Protein AF-L1LC55-F1 (afdb_monomer)

Secondary structure (DSSP, 8-state):
--EEEE-PPTT--B-EEEETTEEEEEPPTT-EEEEEEEEEETTEEEEEEEEEE-TT--EEEEEEEEETTEEEEE-HHHHHHHHHHHHHHHHHTT-

Structure (mmCIF, N/CA/C/O backbone):
data_AF-L1LC55-F1
#
_entry.id   AF-L1LC55-F1
#
loop_
_atom_site.group_PDB
_atom_site.id
_atom_site.type_symbol
_atom_site.label_atom_id
_atom_site.label_alt_id
_atom_site.label_comp_id
_atom_site.label_asym_id
_atom_site.label_entity_id
_atom_site.label_seq_id
_atom_site.pdbx_PDB_ins_code
_atom_site.Cartn_x
_atom_site.Cartn_y
_atom_site.Cartn_z
_atom_site.occupancy
_atom_site.B_iso_or_equiv
_atom_site.auth_seq_id
_atom_site.auth_comp_id
_atom_site.auth_asym_id
_atom_site.auth_atom_id
_atom_site.pdbx_PDB_model_num
ATOM 1 N N . MET A 1 1 ? 0.619 3.094 18.476 1.00 76.69 1 MET A N 1
ATOM 2 C CA . MET A 1 1 ? 0.099 2.601 17.185 1.00 76.69 1 MET A CA 1
ATOM 3 C C . MET A 1 1 ? 0.984 1.456 16.732 1.00 76.69 1 MET A C 1
ATOM 5 O O . MET A 1 1 ? 2.174 1.705 16.570 1.00 76.69 1 MET A O 1
ATOM 9 N N . PRO A 1 2 ? 0.460 0.231 16.590 1.00 87.94 2 PRO A N 1
ATOM 10 C CA . PRO A 1 2 ? 1.226 -0.875 16.028 1.00 87.94 2 PRO A CA 1
ATOM 11 C C . PRO A 1 2 ? 1.553 -0.615 14.554 1.00 87.94 2 PRO A C 1
ATOM 13 O O . PRO A 1 2 ? 0.703 -0.140 13.795 1.00 87.94 2 PRO A O 1
ATOM 16 N N . ILE A 1 3 ? 2.789 -0.920 14.168 1.00 93.50 3 ILE A N 1
ATOM 17 C CA . ILE A 1 3 ? 3.278 -0.831 12.793 1.00 93.50 3 ILE A CA 1
ATOM 18 C C . ILE A 1 3 ? 3.986 -2.147 12.492 1.00 93.50 3 ILE A C 1
ATOM 20 O O . ILE A 1 3 ? 4.861 -2.555 13.255 1.00 93.50 3 ILE A O 1
ATOM 24 N N . ASN A 1 4 ? 3.638 -2.779 11.375 1.00 95.06 4 ASN A N 1
ATOM 25 C CA . ASN A 1 4 ? 4.399 -3.909 10.849 1.00 95.06 4 ASN A CA 1
ATOM 26 C C . ASN A 1 4 ? 5.282 -3.417 9.710 1.00 95.06 4 ASN A C 1
ATOM 28 O O . ASN A 1 4 ? 4.806 -2.705 8.825 1.00 95.06 4 ASN A O 1
ATOM 32 N N . ILE A 1 5 ? 6.556 -3.803 9.734 1.00 95.56 5 ILE A N 1
ATOM 33 C CA . ILE A 1 5 ? 7.528 -3.470 8.693 1.00 95.56 5 ILE A CA 1
ATOM 34 C C . ILE A 1 5 ? 7.914 -4.760 7.979 1.00 95.56 5 ILE A C 1
ATOM 36 O O . ILE A 1 5 ? 8.342 -5.731 8.600 1.00 95.56 5 ILE A O 1
ATOM 40 N N . TYR A 1 6 ? 7.778 -4.743 6.661 1.00 94.75 6 TYR A N 1
ATOM 41 C CA . TYR A 1 6 ? 8.095 -5.841 5.768 1.00 94.75 6 TYR A CA 1
ATOM 42 C C . TYR A 1 6 ? 9.285 -5.436 4.910 1.00 94.75 6 TYR A C 1
ATOM 44 O O . TYR A 1 6 ? 9.254 -4.411 4.229 1.00 94.75 6 TYR A O 1
ATOM 52 N N . VAL A 1 7 ? 10.335 -6.250 4.934 1.00 93.94 7 VAL A N 1
ATOM 53 C CA . VAL A 1 7 ? 11.533 -6.051 4.117 1.00 93.94 7 VAL A CA 1
ATOM 54 C C . VAL A 1 7 ? 11.773 -7.342 3.335 1.00 93.94 7 VAL A C 1
ATOM 56 O O . VAL A 1 7 ? 11.806 -8.415 3.950 1.00 93.94 7 VAL A O 1
ATOM 59 N N . PRO A 1 8 ? 11.902 -7.291 1.997 1.00 90.94 8 PRO A N 1
ATOM 60 C CA . PRO A 1 8 ? 12.271 -8.458 1.211 1.00 90.94 8 PRO A CA 1
ATOM 61 C C . PRO A 1 8 ? 13.596 -9.045 1.700 1.00 90.94 8 PRO A C 1
ATOM 63 O O . PRO A 1 8 ? 14.498 -8.327 2.13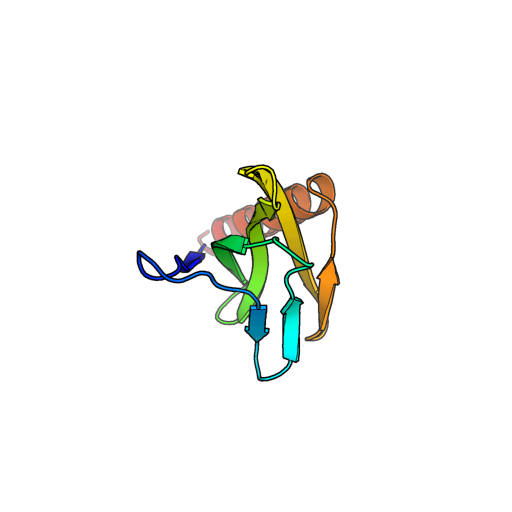1 1.00 90.94 8 PRO A O 1
ATOM 66 N N . LYS A 1 9 ? 13.726 -10.371 1.622 1.00 87.44 9 LYS A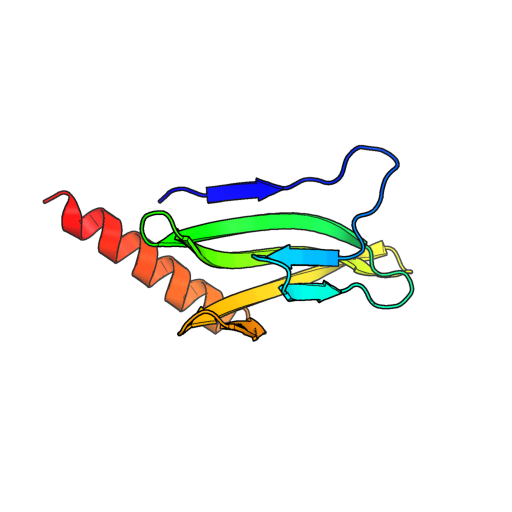 N 1
ATOM 67 C CA . LYS A 1 9 ? 15.001 -11.033 1.922 1.00 87.44 9 LYS A CA 1
ATOM 68 C C . LYS A 1 9 ? 16.084 -10.524 0.971 1.00 87.44 9 LYS A C 1
ATOM 70 O O . LYS A 1 9 ? 15.804 -10.283 -0.202 1.00 87.44 9 LYS A O 1
ATOM 75 N N . LEU A 1 10 ? 17.313 -10.431 1.476 1.00 77.25 10 LEU A N 1
ATOM 76 C CA . LEU A 1 10 ? 18.485 -10.084 0.675 1.00 77.25 10 LEU A CA 1
ATOM 77 C C . LEU A 1 10 ? 18.555 -10.978 -0.578 1.00 77.25 10 LEU A C 1
ATOM 79 O O . LEU A 1 10 ? 18.197 -12.155 -0.515 1.00 77.25 10 LEU A O 1
ATOM 83 N N . GLU A 1 11 ? 18.958 -10.397 -1.711 1.00 77.19 11 GLU A N 1
ATOM 84 C CA . GLU A 1 11 ? 19.022 -11.042 -3.040 1.00 77.19 11 GLU A CA 1
ATOM 85 C C . GLU A 1 11 ? 17.673 -11.443 -3.664 1.00 77.19 11 GLU A C 1
ATOM 87 O O . GLU A 1 11 ? 17.630 -11.952 -4.784 1.00 77.19 11 GLU A O 1
ATOM 92 N N . ARG A 1 12 ? 16.547 -11.173 -2.995 1.00 80.19 12 ARG A N 1
ATOM 93 C CA . ARG A 1 12 ? 15.206 -11.312 -3.573 1.00 80.19 12 ARG A CA 1
ATOM 94 C C . ARG A 1 12 ? 14.570 -9.945 -3.767 1.00 80.19 12 ARG A C 1
ATOM 96 O O . ARG A 1 12 ? 14.855 -8.995 -3.047 1.00 80.19 12 ARG A O 1
ATOM 103 N N . HIS A 1 13 ? 13.673 -9.860 -4.738 1.00 81.00 13 HIS A N 1
ATOM 104 C CA . HIS A 1 13 ? 12.833 -8.690 -4.951 1.00 81.00 13 HIS A CA 1
ATOM 105 C C . HIS A 1 13 ? 11.376 -9.081 -4.718 1.00 81.00 13 HIS A C 1
ATOM 107 O O . H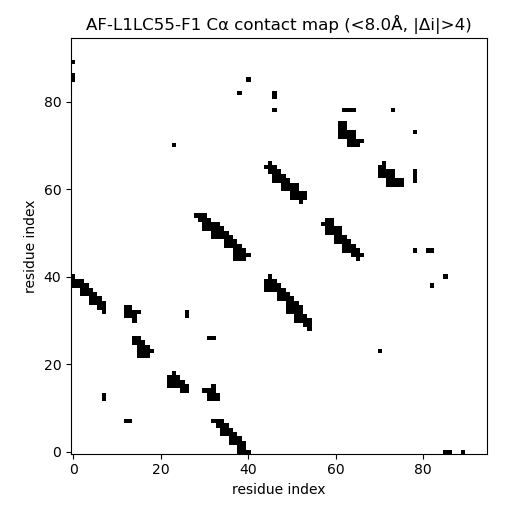IS A 1 13 ? 10.933 -10.141 -5.158 1.00 81.00 13 HIS A O 1
ATOM 113 N N . ALA A 1 14 ? 10.638 -8.235 -4.001 1.00 90.62 14 ALA A N 1
ATOM 114 C CA . ALA A 1 14 ? 9.193 -8.364 -3.909 1.00 90.62 14 ALA A CA 1
ATOM 115 C C . ALA A 1 14 ? 8.560 -7.592 -5.071 1.00 90.62 14 ALA A C 1
ATOM 117 O O . ALA A 1 14 ? 8.786 -6.389 -5.219 1.00 90.62 14 ALA A O 1
ATOM 118 N N . SER A 1 15 ? 7.789 -8.303 -5.892 1.00 92.88 15 SER A N 1
ATOM 119 C CA . SER A 1 15 ? 7.057 -7.761 -7.043 1.00 92.88 15 SER A CA 1
ATOM 120 C C . SER A 1 15 ? 5.557 -7.612 -6.786 1.00 92.88 15 SER A C 1
ATOM 122 O O . SER A 1 15 ? 4.830 -7.124 -7.640 1.00 92.88 15 SER A O 1
ATOM 124 N N . SER A 1 16 ? 5.065 -8.040 -5.624 1.00 94.50 16 SER A N 1
ATOM 125 C CA . SER A 1 16 ? 3.680 -7.814 -5.224 1.00 94.50 16 SER A CA 1
ATOM 126 C C . SER A 1 16 ? 3.537 -7.794 -3.710 1.00 94.50 16 SER A C 1
ATOM 128 O O . SER A 1 16 ? 4.344 -8.371 -2.975 1.00 94.50 16 SER A O 1
ATOM 130 N N . ILE A 1 17 ? 2.489 -7.117 -3.255 1.00 94.88 17 ILE A N 1
ATOM 131 C CA . ILE A 1 17 ? 2.007 -7.156 -1.880 1.00 94.88 17 ILE A CA 1
ATOM 132 C C . ILE A 1 17 ? 0.543 -7.563 -1.936 1.00 94.88 17 ILE A C 1
ATOM 134 O O . ILE A 1 17 ? -0.253 -6.956 -2.653 1.00 94.88 17 ILE A O 1
ATOM 138 N N . VAL A 1 18 ? 0.192 -8.597 -1.178 1.00 95.56 18 VAL A N 1
ATOM 139 C CA . VAL A 1 18 ? -1.138 -9.207 -1.181 1.00 95.56 18 VAL A CA 1
ATOM 140 C C . VAL A 1 18 ? -1.688 -9.188 0.237 1.00 95.56 18 VAL A C 1
ATOM 142 O O . VAL A 1 18 ? -0.985 -9.526 1.187 1.00 95.56 18 VAL A O 1
ATOM 145 N N . HIS A 1 19 ? -2.959 -8.821 0.374 1.00 95.00 19 HIS A N 1
ATOM 146 C CA . HIS A 1 19 ? -3.679 -8.844 1.638 1.00 95.00 19 HIS A CA 1
ATOM 147 C C . HIS A 1 19 ? -4.974 -9.643 1.471 1.00 95.00 19 HIS A C 1
ATOM 149 O O . HIS A 1 19 ? -5.797 -9.317 0.620 1.00 95.00 19 HIS A O 1
ATOM 155 N N . ASN A 1 20 ? -5.152 -10.706 2.263 1.00 92.38 20 ASN A N 1
ATOM 156 C CA . ASN A 1 20 ? -6.300 -11.625 2.177 1.00 92.38 20 ASN A CA 1
ATOM 157 C C . ASN A 1 20 ? -6.566 -12.157 0.754 1.00 92.38 20 ASN A C 1
ATOM 159 O O . ASN A 1 20 ? -7.707 -12.231 0.308 1.00 92.38 20 ASN A O 1
ATOM 163 N N . GLY A 1 21 ? -5.501 -12.494 0.022 1.00 92.56 21 GLY A N 1
ATOM 164 C CA . GLY A 1 21 ? -5.589 -12.991 -1.356 1.00 92.56 21 GLY A CA 1
ATOM 165 C C . GLY A 1 21 ? -5.855 -11.917 -2.419 1.00 92.56 21 GLY A C 1
ATOM 166 O O . GLY A 1 21 ? -5.849 -12.240 -3.602 1.00 92.56 21 GLY A O 1
ATOM 167 N N . VAL A 1 22 ? -6.038 -10.651 -2.030 1.00 91.06 22 VAL A N 1
ATOM 168 C CA . VAL A 1 22 ? -6.252 -9.532 -2.957 1.00 91.06 22 VAL A CA 1
ATOM 169 C C . VAL A 1 22 ? -4.952 -8.736 -3.124 1.00 91.06 22 VAL A C 1
ATOM 171 O O . VAL A 1 22 ? -4.372 -8.312 -2.116 1.00 91.06 22 VAL A O 1
ATOM 174 N N . PRO A 1 23 ? -4.468 -8.519 -4.362 1.00 94.06 23 PRO A N 1
ATOM 175 C CA . PRO A 1 23 ? -3.320 -7.656 -4.615 1.00 94.06 23 PRO A CA 1
ATOM 176 C C . PRO A 1 23 ? -3.588 -6.229 -4.133 1.00 94.06 23 PRO A C 1
ATOM 178 O O . PRO A 1 23 ? -4.598 -5.626 -4.488 1.00 94.06 23 PRO A O 1
ATOM 181 N N . VAL A 1 24 ? -2.674 -5.700 -3.325 1.00 96.12 24 VAL A N 1
ATOM 182 C CA . VAL A 1 24 ? -2.673 -4.295 -2.899 1.00 96.12 24 VAL A CA 1
ATOM 183 C C . VAL A 1 24 ? -1.782 -3.470 -3.814 1.00 96.12 24 VAL A C 1
ATOM 185 O O . VAL A 1 24 ? -2.152 -2.382 -4.230 1.00 96.12 24 VAL A O 1
ATOM 188 N N . TRP A 1 25 ? -0.620 -4.026 -4.152 1.00 96.75 25 TRP A N 1
ATOM 189 C CA . TRP A 1 25 ? 0.332 -3.444 -5.085 1.00 96.75 25 TRP A CA 1
ATOM 190 C C . TRP A 1 25 ? 0.962 -4.550 -5.924 1.00 96.75 25 TRP A C 1
ATOM 192 O O . TRP A 1 25 ? 1.249 -5.638 -5.414 1.00 96.75 25 TRP A O 1
ATOM 202 N N . THR A 1 26 ? 1.192 -4.250 -7.197 1.00 96.00 26 THR A N 1
ATOM 203 C CA . THR A 1 26 ? 1.940 -5.088 -8.135 1.00 96.00 26 THR A CA 1
ATOM 204 C C . THR A 1 26 ? 2.981 -4.204 -8.804 1.00 96.00 26 THR A C 1
ATOM 206 O O . THR A 1 26 ? 2.674 -3.072 -9.165 1.00 96.00 26 THR A O 1
ATOM 209 N N . ALA A 1 27 ? 4.205 -4.704 -8.916 1.00 94.25 27 ALA A N 1
ATOM 210 C CA . ALA A 1 27 ? 5.296 -4.013 -9.579 1.00 94.25 27 ALA A CA 1
ATOM 211 C C . ALA A 1 27 ? 5.039 -3.890 -11.080 1.00 94.25 27 ALA A C 1
ATOM 213 O O . ALA A 1 27 ? 4.677 -4.878 -11.724 1.00 94.25 27 ALA A O 1
ATOM 214 N N . ASP A 1 28 ? 5.332 -2.715 -11.628 1.00 93.00 28 ASP A N 1
ATOM 215 C CA . ASP A 1 28 ? 5.556 -2.564 -13.063 1.00 93.00 28 ASP A CA 1
ATOM 216 C C . ASP A 1 28 ? 6.910 -3.173 -13.480 1.00 93.00 28 ASP A C 1
ATOM 218 O O . ASP A 1 28 ? 7.725 -3.595 -12.650 1.00 93.00 28 ASP A O 1
ATOM 222 N N . GLU A 1 29 ? 7.173 -3.237 -14.788 1.00 90.81 29 GLU A N 1
ATOM 223 C CA . GLU A 1 29 ? 8.420 -3.797 -15.310 1.00 90.81 29 GLU A CA 1
ATOM 224 C C . GLU A 1 29 ? 9.648 -3.063 -14.747 1.00 90.81 29 GLU A C 1
ATOM 226 O O . GLU A 1 29 ? 9.816 -1.852 -14.883 1.00 90.81 29 GLU A O 1
ATOM 231 N N . GLY A 1 30 ? 10.522 -3.822 -14.081 1.00 88.62 30 GLY A N 1
ATOM 232 C CA . GLY A 1 30 ? 11.716 -3.285 -13.433 1.00 88.62 30 GLY A CA 1
ATOM 233 C C . GLY A 1 30 ? 11.463 -2.591 -12.092 1.00 88.62 30 GLY A C 1
ATOM 234 O O . GLY A 1 30 ? 12.439 -2.270 -11.411 1.00 88.62 30 GLY A O 1
ATOM 235 N N . GLU A 1 31 ? 10.207 -2.419 -11.663 1.00 93.38 31 GLU A N 1
ATOM 236 C CA . GLU A 1 31 ? 9.904 -1.963 -10.310 1.00 93.38 31 GLU A CA 1
ATOM 237 C C . GLU A 1 31 ? 10.146 -3.060 -9.271 1.00 93.38 31 GLU A C 1
ATOM 239 O O . GLU A 1 31 ? 9.922 -4.254 -9.487 1.00 93.38 31 GLU A O 1
ATOM 244 N N . ARG A 1 32 ? 10.635 -2.650 -8.100 1.00 91.75 32 ARG A N 1
ATOM 245 C CA . ARG A 1 32 ? 10.932 -3.554 -6.986 1.00 91.75 32 ARG A CA 1
ATOM 246 C C . ARG A 1 32 ? 10.602 -2.881 -5.669 1.00 91.75 32 ARG A C 1
ATOM 248 O O . ARG A 1 32 ? 11.067 -1.773 -5.404 1.00 91.75 32 ARG A O 1
ATOM 255 N N . CYS A 1 33 ? 9.856 -3.572 -4.814 1.00 94.38 33 CYS A N 1
ATOM 256 C CA . CYS A 1 33 ? 9.648 -3.130 -3.441 1.00 94.38 33 CYS A CA 1
ATOM 257 C C . CYS A 1 33 ? 10.954 -3.278 -2.642 1.00 94.38 33 CYS A C 1
ATOM 259 O O . CYS A 1 33 ? 11.614 -4.316 -2.705 1.00 94.38 33 CYS A O 1
ATOM 261 N N . ILE A 1 34 ? 11.325 -2.226 -1.909 1.00 93.62 34 ILE A N 1
ATOM 262 C CA . ILE A 1 34 ? 12.455 -2.191 -0.968 1.00 93.62 34 ILE A CA 1
ATOM 263 C C . ILE A 1 34 ? 11.957 -2.477 0.445 1.00 93.62 34 ILE A C 1
ATOM 265 O O . ILE A 1 34 ? 12.598 -3.192 1.211 1.00 93.62 34 ILE A O 1
ATOM 269 N N . SER A 1 35 ? 10.819 -1.893 0.801 1.00 95.00 35 SER A N 1
ATOM 270 C CA . SER A 1 35 ? 10.166 -2.098 2.082 1.00 95.00 35 SER A CA 1
ATOM 271 C C . SER A 1 35 ? 8.703 -1.690 1.997 1.00 95.00 35 SER A C 1
ATOM 273 O O . SER A 1 35 ? 8.310 -0.864 1.172 1.00 95.00 35 SER A O 1
ATOM 275 N N . ALA A 1 36 ? 7.897 -2.256 2.886 1.00 96.62 36 ALA A N 1
ATOM 276 C CA . ALA A 1 36 ? 6.534 -1.818 3.115 1.00 96.62 36 ALA A CA 1
ATOM 277 C C . ALA A 1 36 ? 6.273 -1.682 4.614 1.00 96.62 36 ALA A C 1
ATOM 279 O O . ALA A 1 36 ? 6.778 -2.466 5.414 1.00 96.62 36 ALA A O 1
ATOM 280 N N . ALA A 1 37 ? 5.472 -0.699 4.998 1.00 96.88 37 ALA A N 1
ATOM 281 C CA . ALA A 1 37 ? 5.014 -0.506 6.363 1.00 96.88 37 ALA A CA 1
ATOM 282 C C . ALA A 1 37 ? 3.487 -0.474 6.381 1.00 96.88 37 ALA A C 1
ATOM 284 O O . ALA A 1 37 ? 2.890 0.304 5.639 1.00 96.88 37 ALA A O 1
ATOM 285 N N . SER A 1 38 ? 2.858 -1.289 7.229 1.00 96.44 38 SER A N 1
ATOM 286 C CA . SER A 1 38 ? 1.412 -1.247 7.461 1.00 96.44 38 SER A CA 1
ATOM 287 C C . SER A 1 38 ? 1.100 -0.698 8.847 1.00 96.44 38 SER A C 1
ATOM 289 O O . SER A 1 38 ? 1.629 -1.192 9.846 1.00 96.44 38 SER A O 1
ATOM 291 N N . TYR A 1 39 ? 0.193 0.267 8.913 1.00 95.81 39 TYR A N 1
ATOM 292 C CA . TYR A 1 39 ? -0.262 0.906 10.140 1.00 95.81 39 TYR A CA 1
ATOM 293 C C . TYR A 1 39 ? -1.616 0.327 10.524 1.00 95.81 39 TYR A C 1
ATOM 295 O O . TYR A 1 39 ? -2.545 0.324 9.708 1.00 95.81 39 TYR A O 1
ATOM 303 N N . LEU A 1 40 ? -1.722 -0.177 11.754 1.00 93.75 40 LEU A N 1
ATOM 304 C CA . LEU A 1 40 ? -2.923 -0.870 12.207 1.00 93.75 40 LEU A CA 1
ATOM 305 C C . LEU A 1 40 ? -3.913 0.093 12.867 1.00 93.75 40 LEU A C 1
ATOM 307 O O . LEU A 1 40 ? -3.533 0.938 13.684 1.00 93.75 40 LEU A O 1
ATOM 311 N N . LYS A 1 41 ? -5.198 -0.081 12.553 1.00 92.25 41 LYS A N 1
ATOM 312 C CA . LYS A 1 41 ? -6.316 0.518 13.285 1.00 92.25 41 LYS A CA 1
ATOM 313 C C . 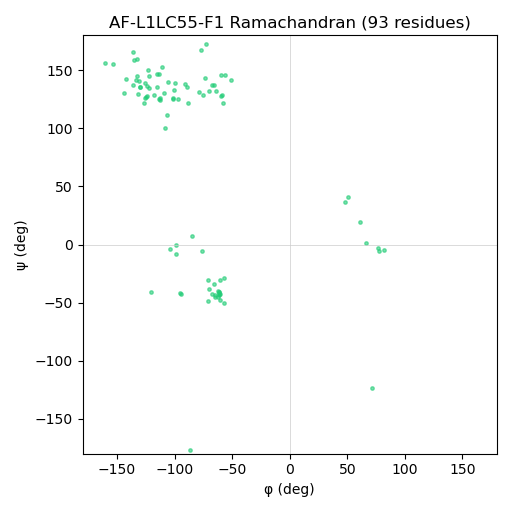LYS A 1 41 ? -7.015 -0.595 14.061 1.00 92.25 41 LYS A C 1
ATOM 315 O O . LYS A 1 41 ? -7.776 -1.370 13.492 1.00 92.25 41 LYS A O 1
ATOM 320 N N . GLY A 1 42 ? -6.722 -0.685 15.358 1.00 89.19 42 GLY A N 1
ATOM 321 C CA . GLY A 1 42 ? -7.004 -1.900 16.125 1.00 89.19 42 GLY A CA 1
ATOM 322 C C . GLY A 1 42 ? -6.034 -3.004 15.703 1.00 89.19 42 GLY A C 1
ATOM 323 O O . GLY A 1 42 ? -4.824 -2.788 15.736 1.00 89.19 42 GLY A O 1
ATOM 324 N N . GLU A 1 43 ? -6.565 -4.146 15.271 1.00 89.25 43 GLU A N 1
ATOM 325 C CA . GLU A 1 43 ? -5.780 -5.307 14.817 1.00 89.25 43 GLU A CA 1
ATOM 326 C C . GLU A 1 43 ? -5.662 -5.400 13.286 1.00 89.25 43 GLU A C 1
ATOM 328 O O . GLU A 1 43 ? -4.877 -6.185 12.761 1.00 89.25 43 GLU A O 1
ATOM 333 N N . GLU A 1 44 ? -6.400 -4.563 12.554 1.00 92.06 44 GLU A N 1
ATOM 334 C CA . GLU A 1 44 ? -6.485 -4.627 11.095 1.00 92.06 44 GLU A CA 1
ATOM 335 C C . GLU A 1 44 ? -5.580 -3.583 10.418 1.00 92.06 44 GLU A C 1
ATOM 337 O O . GLU A 1 44 ? -5.545 -2.419 10.844 1.00 92.06 44 GLU A O 1
ATOM 342 N N . PRO A 1 45 ? -4.885 -3.943 9.321 1.00 94.88 45 PRO A N 1
ATOM 343 C CA . PRO A 1 45 ? -4.171 -2.981 8.488 1.00 94.88 45 PRO A CA 1
ATOM 344 C C . PRO A 1 45 ? -5.114 -1.914 7.929 1.00 94.88 45 PRO A C 1
ATOM 346 O O . PRO A 1 45 ? -6.135 -2.245 7.322 1.00 94.88 45 PRO A O 1
ATOM 349 N N . TYR A 1 46 ? -4.751 -0.644 8.115 1.00 96.62 46 TYR A N 1
ATOM 350 C CA . TYR A 1 46 ? -5.548 0.515 7.705 1.00 96.62 46 TYR A CA 1
ATOM 351 C C . TYR A 1 46 ? -4.813 1.431 6.724 1.00 96.62 46 TYR A C 1
ATOM 353 O O . TYR A 1 46 ? -5.414 1.892 5.757 1.00 96.62 46 TYR A O 1
ATOM 361 N N . LEU A 1 47 ? -3.518 1.671 6.937 1.00 97.50 47 LEU A N 1
ATOM 362 C CA . LEU A 1 47 ? -2.672 2.396 5.986 1.00 97.50 47 LEU A CA 1
ATOM 363 C C . LEU A 1 47 ? -1.486 1.534 5.593 1.00 97.50 47 LEU A C 1
ATOM 365 O O . LEU A 1 47 ? -0.998 0.744 6.404 1.00 97.50 47 LEU A O 1
ATOM 369 N N . MET A 1 48 ? -0.996 1.723 4.376 1.00 97.75 48 MET A N 1
ATOM 370 C CA . MET A 1 48 ? 0.230 1.098 3.912 1.00 97.75 48 MET A CA 1
ATOM 371 C C . MET A 1 48 ? 1.089 2.098 3.150 1.00 97.75 48 MET A C 1
ATOM 373 O O . MET A 1 48 ? 0.594 2.866 2.332 1.00 97.75 48 MET A O 1
ATOM 377 N N . HIS A 1 49 ? 2.384 2.065 3.424 1.00 96.38 49 HIS A N 1
ATOM 378 C CA . HIS A 1 49 ? 3.411 2.802 2.706 1.00 96.38 49 HIS A CA 1
ATOM 379 C C . HIS A 1 49 ? 4.369 1.786 2.083 1.00 96.38 49 HIS A C 1
ATOM 381 O O . HIS A 1 49 ? 4.860 0.903 2.783 1.00 96.38 49 HIS A O 1
ATOM 387 N N . ILE A 1 50 ? 4.630 1.910 0.784 1.00 97.00 50 ILE A N 1
ATOM 388 C CA . ILE A 1 50 ? 5.606 1.108 0.045 1.00 97.00 50 ILE A CA 1
ATOM 389 C C . ILE A 1 50 ? 6.729 2.031 -0.410 1.00 97.00 50 ILE A C 1
ATOM 391 O O . ILE A 1 50 ? 6.472 3.014 -1.098 1.00 97.00 50 ILE A O 1
ATOM 395 N N . SER A 1 51 ? 7.970 1.694 -0.074 1.00 96.12 51 SER A N 1
ATOM 396 C CA . SER A 1 51 ? 9.158 2.277 -0.694 1.00 96.12 51 SER A CA 1
ATOM 397 C C . SER A 1 51 ? 9.636 1.337 -1.796 1.00 96.12 51 SER A C 1
ATOM 399 O O . SER A 1 51 ? 9.876 0.153 -1.542 1.00 96.12 51 SER A O 1
ATOM 401 N N . LYS A 1 52 ? 9.777 1.844 -3.021 1.00 95.19 52 LYS A N 1
ATOM 402 C CA . LYS A 1 52 ? 10.142 1.052 -4.202 1.00 95.19 52 LYS A CA 1
ATOM 403 C C . LYS A 1 52 ? 11.199 1.751 -5.052 1.00 95.19 52 LYS A C 1
ATOM 405 O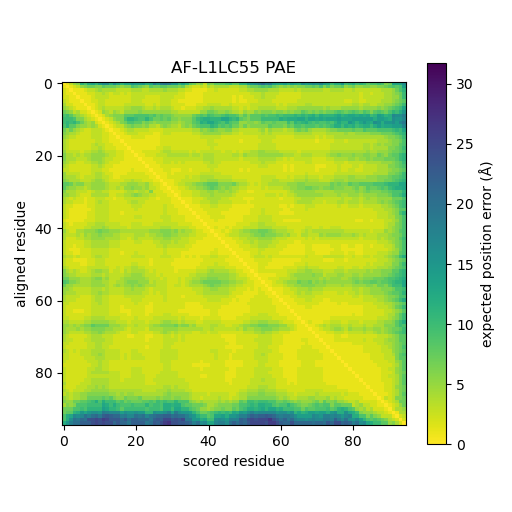 O . LYS A 1 52 ? 11.361 2.965 -4.968 1.00 95.19 52 LYS A O 1
ATOM 410 N N . ASN A 1 53 ? 11.899 0.969 -5.865 1.00 94.69 53 ASN A N 1
ATOM 411 C CA . ASN A 1 53 ? 12.783 1.461 -6.917 1.00 94.69 53 ASN A CA 1
ATOM 412 C C . ASN A 1 53 ? 12.227 1.093 -8.288 1.00 94.69 53 ASN A C 1
ATOM 414 O O . ASN A 1 53 ? 11.662 0.010 -8.425 1.00 94.69 53 ASN A O 1
ATOM 418 N N . ASN A 1 54 ? 12.448 1.944 -9.287 1.00 93.56 54 ASN A N 1
ATOM 419 C CA . ASN A 1 54 ? 12.239 1.599 -10.695 1.00 93.56 54 ASN A CA 1
ATOM 420 C C . ASN A 1 54 ? 13.489 0.936 -11.316 1.00 93.56 54 ASN A C 1
ATOM 422 O O . ASN A 1 54 ? 14.506 0.732 -10.644 1.00 93.56 54 ASN A O 1
ATOM 426 N N . ALA A 1 55 ? 13.430 0.642 -12.620 1.00 91.06 55 ALA A N 1
ATOM 427 C CA . ALA A 1 55 ? 14.539 0.063 -13.383 1.00 91.06 55 ALA A CA 1
ATOM 428 C C . ALA A 1 55 ? 15.833 0.907 -13.336 1.00 91.06 55 ALA A C 1
ATOM 430 O O . ALA A 1 55 ? 16.931 0.355 -13.396 1.00 91.06 55 ALA A O 1
ATOM 431 N N . SER A 1 56 ? 15.710 2.228 -13.172 1.00 93.50 56 SER A N 1
ATOM 432 C CA . SER A 1 56 ? 16.823 3.179 -13.042 1.00 93.50 56 SER A CA 1
ATOM 433 C C . SER A 1 56 ? 17.350 3.315 -11.604 1.00 93.50 56 SER A C 1
ATOM 435 O O . SER A 1 56 ? 18.200 4.161 -11.341 1.00 93.50 56 SER A O 1
ATOM 437 N N . ASN A 1 57 ? 16.876 2.485 -10.664 1.00 89.69 57 ASN A N 1
ATOM 438 C CA . ASN A 1 57 ? 17.143 2.575 -9.221 1.00 89.69 57 ASN A CA 1
ATOM 439 C C . ASN A 1 57 ? 16.669 3.880 -8.556 1.00 89.69 57 ASN A C 1
ATOM 441 O O . ASN A 1 57 ? 17.108 4.207 -7.449 1.00 89.69 57 ASN A O 1
ATOM 445 N N . GLU A 1 58 ? 15.756 4.613 -9.189 1.00 95.38 58 GLU A N 1
ATOM 446 C CA . GLU A 1 58 ? 15.161 5.802 -8.589 1.00 95.38 58 GLU A CA 1
ATOM 447 C C . GLU A 1 58 ? 14.139 5.387 -7.535 1.00 95.38 58 GLU A C 1
ATOM 449 O O . GLU A 1 58 ? 13.242 4.581 -7.797 1.00 95.38 58 GLU A O 1
ATOM 454 N N . LYS A 1 59 ? 14.287 5.954 -6.337 1.00 94.50 59 LYS A N 1
ATOM 455 C CA . LYS A 1 59 ? 13.411 5.692 -5.197 1.00 94.50 59 LYS A CA 1
ATOM 456 C C . LYS A 1 59 ? 12.116 6.475 -5.334 1.00 94.50 59 LYS A C 1
ATOM 458 O O . LYS A 1 59 ? 12.139 7.691 -5.506 1.00 94.50 59 LYS A O 1
ATOM 463 N N . SER A 1 60 ? 10.998 5.792 -5.148 1.00 95.81 60 SER A N 1
ATOM 464 C CA . SER A 1 60 ? 9.679 6.402 -5.014 1.00 95.81 60 SER A CA 1
ATOM 465 C C . SER A 1 60 ? 8.891 5.752 -3.880 1.00 95.81 60 SER A C 1
ATOM 467 O O . SER A 1 60 ? 9.266 4.7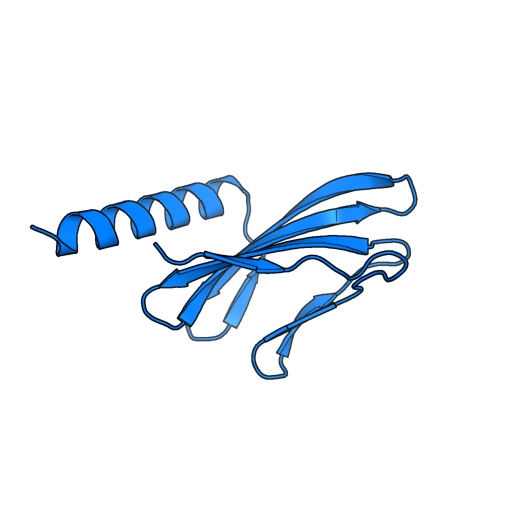04 -3.342 1.00 95.81 60 SER A O 1
ATOM 469 N N . MET A 1 61 ? 7.810 6.418 -3.484 1.00 96.19 61 MET A N 1
ATOM 470 C CA . MET A 1 61 ? 6.897 5.943 -2.454 1.00 96.19 61 MET A CA 1
ATOM 471 C C . MET A 1 61 ? 5.492 5.842 -3.021 1.00 96.19 61 MET A C 1
ATOM 473 O O . MET A 1 61 ? 5.087 6.673 -3.832 1.00 96.19 61 MET A O 1
ATOM 477 N N . GLN A 1 62 ? 4.754 4.842 -2.556 1.00 97.19 62 GLN A N 1
ATOM 478 C CA . GLN A 1 62 ? 3.345 4.675 -2.868 1.00 97.19 62 GLN A CA 1
ATOM 479 C C . GLN A 1 62 ? 2.554 4.435 -1.587 1.00 97.19 62 GLN A C 1
ATOM 481 O O . GLN A 1 62 ? 3.032 3.755 -0.671 1.00 97.19 62 GLN A O 1
ATOM 486 N N . PHE A 1 63 ? 1.363 5.019 -1.511 1.00 98.19 63 PHE A N 1
ATOM 487 C CA . PHE A 1 63 ? 0.566 5.060 -0.294 1.00 98.19 63 PHE A CA 1
ATOM 488 C C . PHE A 1 63 ? -0.818 4.498 -0.562 1.00 98.19 63 PHE A C 1
ATOM 490 O O . PHE A 1 63 ? -1.434 4.782 -1.582 1.00 98.19 63 PHE A O 1
ATOM 497 N N . TYR A 1 64 ? -1.312 3.710 0.383 1.00 98.25 64 TYR A N 1
ATOM 498 C CA . TYR A 1 64 ? -2.615 3.081 0.284 1.00 98.25 64 TYR A CA 1
ATOM 499 C C . TYR A 1 64 ? -3.388 3.259 1.582 1.00 98.25 64 TYR A C 1
ATOM 501 O O . TYR A 1 64 ? -2.827 3.133 2.675 1.00 98.25 64 TYR A O 1
ATOM 509 N N . ALA A 1 65 ? -4.691 3.482 1.459 1.00 98.00 65 ALA A N 1
ATOM 510 C CA . ALA A 1 65 ? -5.628 3.394 2.569 1.00 98.00 65 ALA A CA 1
ATOM 511 C C . ALA A 1 65 ? -6.617 2.257 2.347 1.00 98.00 65 ALA A C 1
ATOM 513 O O . ALA A 1 65 ? -6.997 1.959 1.213 1.00 98.00 65 ALA A O 1
ATOM 514 N N . ARG A 1 66 ? -7.029 1.624 3.446 1.00 96.81 66 ARG A N 1
ATOM 515 C CA . ARG A 1 66 ? -8.040 0.576 3.438 1.00 96.81 66 ARG A CA 1
ATOM 516 C C . ARG A 1 66 ? -9.348 1.089 4.017 1.00 96.81 66 ARG A C 1
ATOM 518 O O . ARG A 1 66 ? -9.464 1.267 5.228 1.00 96.81 66 ARG A O 1
ATOM 525 N N . ASP A 1 67 ? -10.350 1.221 3.159 1.00 93.56 67 ASP A N 1
ATOM 526 C CA . ASP A 1 67 ? -11.708 1.613 3.528 1.00 93.56 67 ASP A CA 1
ATOM 527 C C . ASP A 1 67 ? -12.694 0.528 3.090 1.00 93.56 67 ASP A C 1
ATOM 529 O O . ASP A 1 67 ? -12.600 -0.012 1.987 1.00 93.56 67 ASP A O 1
ATOM 533 N N . ALA A 1 68 ? -13.628 0.159 3.972 1.00 90.56 68 ALA A N 1
ATOM 534 C CA . ALA A 1 68 ? -14.619 -0.895 3.712 1.00 90.56 68 ALA A CA 1
ATOM 535 C C . ALA A 1 68 ? -14.004 -2.199 3.142 1.00 90.56 68 ALA A C 1
ATOM 537 O O . ALA A 1 68 ? -14.571 -2.855 2.269 1.00 90.56 68 ALA A O 1
ATOM 538 N N . GLY A 1 69 ? -12.807 -2.556 3.622 1.00 90.00 69 GLY A N 1
ATOM 539 C CA . GLY A 1 69 ? -12.084 -3.761 3.215 1.00 90.00 69 GLY A CA 1
ATOM 540 C C . GLY A 1 69 ? -11.295 -3.653 1.906 1.00 90.00 69 GLY A C 1
ATOM 541 O O . GLY A 1 69 ? -10.569 -4.595 1.596 1.00 90.00 69 GLY A O 1
ATOM 542 N N . LYS A 1 70 ? -11.374 -2.535 1.178 1.00 94.44 70 LYS A N 1
ATOM 543 C CA . LYS A 1 70 ? -10.686 -2.321 -0.102 1.00 94.44 70 LYS A CA 1
ATOM 544 C C . LYS A 1 70 ? -9.512 -1.374 0.058 1.00 94.44 70 LYS A C 1
ATOM 546 O O . LYS A 1 70 ? -9.618 -0.384 0.772 1.00 94.44 70 LYS A O 1
ATOM 551 N N . TRP A 1 71 ? -8.419 -1.684 -0.626 1.00 97.56 71 TRP A N 1
ATOM 552 C CA . TRP A 1 71 ? -7.263 -0.806 -0.709 1.00 97.56 71 TRP A CA 1
ATOM 553 C C . TRP A 1 71 ? -7.401 0.151 -1.887 1.00 97.56 71 TRP A C 1
ATOM 555 O O . TRP A 1 71 ? -7.750 -0.276 -2.987 1.00 97.56 71 TRP A O 1
ATOM 565 N N . THR A 1 72 ? -7.088 1.419 -1.649 1.00 97.75 72 THR A N 1
ATOM 566 C CA . THR A 1 72 ? -7.087 2.474 -2.663 1.00 97.75 72 THR A CA 1
ATOM 567 C C . THR A 1 72 ? -5.767 3.224 -2.585 1.00 97.75 72 THR A C 1
ATOM 569 O O . THR A 1 72 ? -5.309 3.532 -1.482 1.00 97.75 72 THR A O 1
ATOM 572 N N . ASP A 1 73 ? -5.167 3.492 -3.743 1.00 97.56 73 ASP A N 1
ATOM 573 C CA . ASP A 1 73 ? -4.010 4.378 -3.867 1.00 97.56 73 ASP A CA 1
ATOM 574 C C . ASP A 1 73 ? -4.416 5.801 -3.467 1.00 97.56 73 ASP A C 1
ATOM 576 O O . ASP A 1 73 ? -5.466 6.298 -3.881 1.00 97.56 73 ASP A O 1
ATOM 580 N N . ILE A 1 74 ? -3.615 6.427 -2.615 1.00 98.38 74 ILE A N 1
ATOM 581 C CA . ILE A 1 74 ? -3.843 7.783 -2.119 1.00 98.38 74 ILE A CA 1
ATOM 582 C C . ILE A 1 74 ? -2.551 8.584 -2.214 1.00 98.38 74 ILE A C 1
ATOM 584 O O . ILE A 1 74 ? -1.451 8.032 -2.254 1.00 98.38 74 ILE A O 1
ATOM 588 N N . ASP A 1 75 ? -2.669 9.907 -2.205 1.00 98.06 75 ASP A N 1
ATOM 589 C CA . ASP A 1 75 ? -1.488 10.757 -2.184 1.00 98.06 75 ASP A CA 1
ATOM 590 C C . ASP A 1 75 ? -0.845 10.835 -0.782 1.00 98.06 75 ASP A C 1
ATOM 592 O O . ASP A 1 75 ? -1.408 10.449 0.250 1.00 98.06 75 ASP A O 1
ATOM 596 N N . HIS A 1 76 ? 0.375 11.373 -0.743 1.00 97.06 76 HIS A N 1
ATOM 597 C CA . HIS A 1 76 ? 1.135 11.557 0.493 1.00 97.06 76 HIS A CA 1
ATOM 598 C C . HIS A 1 76 ? 0.430 12.480 1.504 1.00 97.06 76 HIS A C 1
ATOM 600 O O . HIS A 1 76 ? 0.591 12.318 2.716 1.00 97.06 76 HIS A O 1
ATOM 606 N N . ARG A 1 77 ? -0.353 13.461 1.035 1.00 98.00 77 ARG A N 1
ATOM 607 C CA . ARG A 1 77 ? -1.049 14.408 1.912 1.00 98.00 77 ARG A CA 1
ATOM 608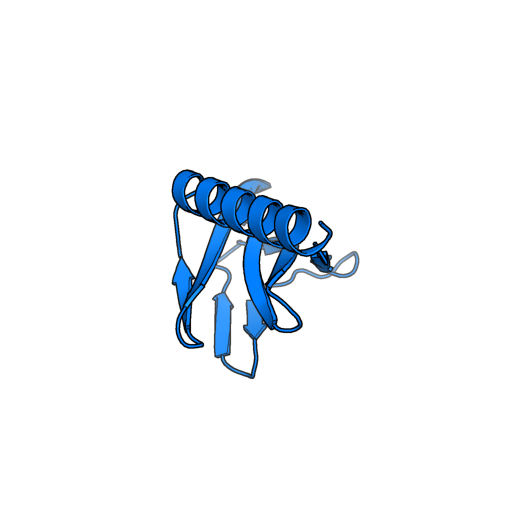 C C . ARG A 1 77 ? -2.177 13.702 2.652 1.00 98.00 77 ARG A C 1
ATOM 610 O O . ARG A 1 77 ? -2.268 13.830 3.872 1.00 98.00 77 ARG A O 1
ATOM 617 N N . GLU A 1 78 ? -3.008 12.956 1.937 1.00 98.19 78 GLU A N 1
ATOM 618 C CA . GLU A 1 78 ? -4.086 12.171 2.522 1.00 98.19 78 GLU A CA 1
ATOM 619 C C . GLU A 1 78 ? -3.536 11.112 3.481 1.00 98.19 78 GLU A C 1
ATOM 621 O O . GLU A 1 78 ? -4.061 10.953 4.588 1.00 98.19 78 GLU A O 1
ATOM 626 N N . PHE A 1 79 ? -2.435 10.452 3.112 1.00 97.69 79 PHE A N 1
ATOM 627 C CA . PHE A 1 79 ? -1.768 9.484 3.976 1.00 97.69 79 PHE A CA 1
ATOM 628 C C . PHE A 1 79 ? -1.368 10.104 5.321 1.00 97.69 79 PHE A C 1
ATOM 630 O O . PHE A 1 79 ? -1.747 9.585 6.373 1.00 97.69 79 PHE A O 1
ATOM 637 N N . ASN A 1 80 ? -0.689 11.256 5.295 1.00 96.56 80 ASN A N 1
ATOM 638 C CA . ASN A 1 80 ? -0.272 11.961 6.509 1.00 96.56 80 ASN A CA 1
ATOM 639 C C . ASN A 1 80 ? -1.468 12.387 7.365 1.00 96.56 80 ASN A C 1
ATOM 641 O O . ASN A 1 80 ? -1.468 12.172 8.575 1.00 96.56 80 ASN A O 1
ATOM 645 N N . MET A 1 81 ? -2.529 12.918 6.747 1.00 97.25 81 MET A N 1
ATOM 646 C CA . MET A 1 81 ? -3.741 13.307 7.478 1.00 97.25 81 MET A CA 1
ATOM 647 C C . MET A 1 81 ? -4.393 12.107 8.182 1.00 97.25 81 MET A C 1
ATOM 649 O O . MET A 1 81 ? -4.797 12.209 9.344 1.00 97.25 81 MET A O 1
ATOM 653 N N . ARG A 1 82 ? -4.475 10.954 7.508 1.00 96.38 82 ARG A N 1
ATOM 654 C CA . ARG A 1 82 ? -5.038 9.724 8.085 1.00 96.38 82 ARG A CA 1
ATOM 655 C C . ARG A 1 82 ? -4.133 9.134 9.171 1.00 96.38 82 ARG A C 1
ATOM 657 O O . ARG A 1 82 ? -4.651 8.658 10.183 1.00 96.38 82 ARG A O 1
ATOM 664 N N . GLN A 1 83 ? -2.813 9.186 8.997 1.00 95.38 83 GLN A N 1
ATOM 665 C CA . GLN A 1 83 ? -1.845 8.731 9.996 1.00 95.38 83 GLN A CA 1
ATOM 666 C C . GLN A 1 83 ? -1.918 9.589 11.268 1.00 95.38 83 GLN A C 1
ATOM 668 O O . GLN A 1 83 ? -2.003 9.045 12.371 1.00 95.38 83 GLN A O 1
ATOM 673 N N . ASP A 1 84 ? -1.981 10.914 11.127 1.00 94.62 84 ASP A N 1
ATOM 674 C CA . ASP A 1 84 ? -2.139 11.843 12.249 1.00 94.62 84 ASP A CA 1
ATOM 675 C C . ASP A 1 84 ? -3.450 11.608 13.005 1.00 94.62 84 ASP A C 1
ATOM 677 O O . ASP A 1 84 ? -3.478 11.598 14.240 1.00 94.62 84 ASP A O 1
ATOM 681 N N . ALA A 1 85 ? -4.550 11.386 12.280 1.00 93.81 85 ALA A N 1
ATOM 682 C CA . ALA A 1 85 ? -5.840 11.066 12.883 1.00 93.81 85 ALA A CA 1
ATOM 683 C C . ALA A 1 85 ? -5.794 9.744 13.671 1.00 93.81 85 ALA A C 1
ATOM 685 O O . ALA A 1 85 ? -6.347 9.654 14.774 1.00 93.81 85 ALA A O 1
ATOM 686 N N . LEU A 1 86 ? -5.097 8.731 13.146 1.00 92.06 86 LEU A N 1
ATOM 687 C CA . LEU A 1 86 ? -4.917 7.444 13.815 1.00 92.06 86 LEU A CA 1
ATOM 688 C C . LEU A 1 86 ? -4.101 7.588 15.111 1.00 92.06 86 LEU A C 1
ATOM 690 O O . LEU A 1 86 ? -4.498 7.057 16.150 1.00 92.06 86 LEU A O 1
ATOM 694 N N . ILE A 1 87 ? -3.014 8.366 15.080 1.00 89.50 87 ILE A N 1
ATOM 695 C CA . ILE A 1 87 ? -2.182 8.658 16.257 1.00 89.50 87 ILE A CA 1
ATOM 696 C C . ILE A 1 87 ? -3.000 9.373 17.338 1.00 89.50 87 ILE A C 1
ATOM 698 O O . ILE A 1 87 ? -2.979 8.960 18.500 1.00 89.50 87 ILE A O 1
ATOM 702 N N . LYS A 1 88 ? -3.762 10.408 16.962 1.00 89.50 88 LYS A N 1
ATOM 703 C CA . LYS A 1 88 ? -4.611 11.169 17.894 1.00 89.50 88 LYS A CA 1
ATOM 704 C C . LYS A 1 88 ? -5.690 10.302 18.537 1.00 89.50 88 LYS A C 1
ATOM 706 O O . LYS A 1 88 ? -5.925 10.426 19.7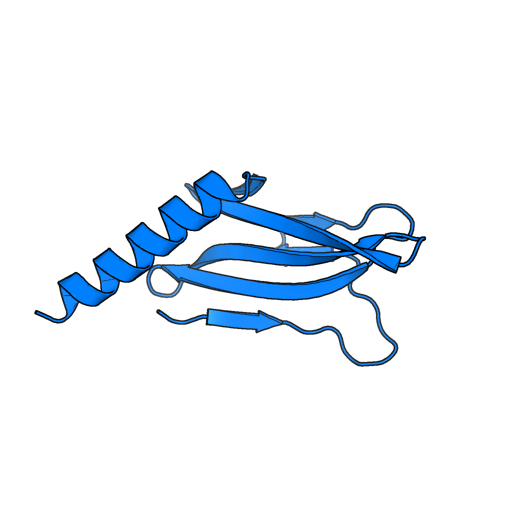34 1.00 89.50 88 LYS A O 1
ATOM 711 N N . THR A 1 89 ? -6.311 9.411 17.765 1.00 87.12 89 THR A N 1
ATOM 712 C CA . THR A 1 89 ? -7.353 8.501 18.270 1.00 87.12 89 THR A CA 1
ATOM 713 C C . THR A 1 89 ? -6.796 7.569 19.347 1.00 87.12 89 THR A C 1
ATOM 715 O O . THR A 1 89 ? -7.396 7.424 20.408 1.00 87.12 89 THR A O 1
ATOM 718 N N . ILE A 1 90 ? -5.617 6.984 19.114 1.00 80.94 90 ILE A N 1
ATOM 719 C CA . ILE A 1 90 ? -4.971 6.084 20.081 1.00 80.94 90 ILE A CA 1
ATOM 720 C C . ILE A 1 90 ? -4.533 6.848 21.334 1.00 80.94 90 ILE A C 1
ATOM 722 O O . ILE A 1 90 ? -4.747 6.371 22.442 1.00 80.94 90 ILE A O 1
ATOM 726 N N . ALA A 1 91 ? -3.954 8.040 21.174 1.00 80.38 91 ALA A N 1
ATOM 727 C CA . ALA A 1 91 ? -3.542 8.869 22.306 1.00 80.38 91 ALA A CA 1
ATOM 728 C C . ALA A 1 91 ? -4.736 9.360 23.148 1.00 80.38 91 ALA A C 1
ATOM 730 O O . ALA A 1 91 ? -4.620 9.488 24.364 1.00 80.38 91 ALA A O 1
ATOM 731 N N . GLY A 1 92 ? -5.882 9.627 22.513 1.00 73.88 92 GLY A N 1
ATOM 732 C CA . GLY A 1 92 ? -7.114 10.028 23.194 1.00 73.88 92 GLY A CA 1
ATOM 733 C C . GLY A 1 92 ? -7.782 8.899 23.982 1.00 73.88 92 GLY A C 1
ATOM 734 O O . GLY A 1 92 ? -8.379 9.174 25.012 1.00 73.88 92 GLY A O 1
ATOM 735 N N . ALA A 1 93 ? -7.641 7.644 23.543 1.00 62.94 93 ALA A N 1
ATOM 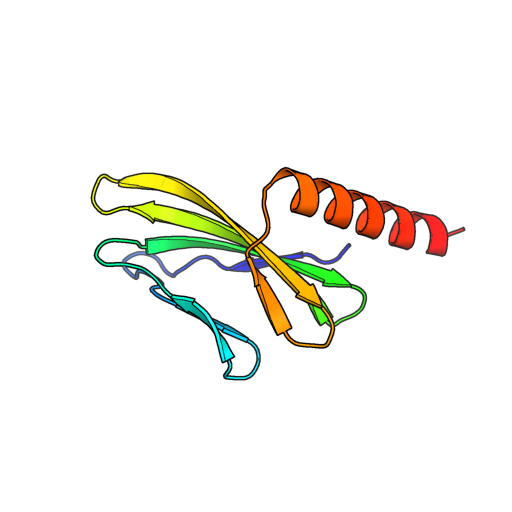736 C CA . ALA A 1 93 ? -8.232 6.473 24.197 1.00 62.94 93 ALA A CA 1
ATOM 737 C C . ALA A 1 93 ? -7.503 6.018 25.481 1.00 62.94 93 ALA A C 1
ATOM 739 O O . ALA A 1 93 ? -7.963 5.093 26.143 1.00 62.94 93 ALA A O 1
ATOM 740 N N . ILE A 1 94 ? -6.360 6.630 25.814 1.00 59.03 94 ILE A N 1
ATOM 741 C CA . ILE A 1 94 ? -5.537 6.302 26.997 1.00 59.03 94 ILE A CA 1
ATOM 742 C C . ILE A 1 94 ? -5.802 7.287 28.164 1.00 59.03 94 ILE A C 1
ATOM 744 O O . ILE A 1 94 ? -5.208 7.154 29.232 1.00 59.03 94 ILE A O 1
ATOM 748 N N . LYS A 1 95 ? -6.691 8.274 27.986 1.00 49.75 95 LYS A N 1
ATOM 749 C CA . LYS A 1 95 ? -7.147 9.183 29.053 1.00 49.75 95 LYS A CA 1
ATOM 750 C C . LYS A 1 95 ? -8.407 8.660 29.726 1.00 49.75 95 LYS A C 1
ATOM 752 O O . LYS A 1 95 ? -8.497 8.845 30.957 1.00 49.75 95 LYS A O 1
#

InterPro domains:
  IPR007480 Protein of unknown function DUF529 [PF04385] (4-54)

Foldseek 3Di:
DDKDKDADDPPDFDQFDDDPNHTQDGHDVQKTWGMKMFDDDPNDTAKMKTWIAHNVRDIDIWIWGADPNDIDTDDPVVRVVVVVVSVVVVVVVVD

Organism: NCBI:txid1537102

Mean predicted aligned error: 4.04 Å

Solvent-accessible surface area (backbone atoms only — not comparable to full-atom values): 5520 Å² total; per-residue (Å²): 128,62,68,51,75,47,64,56,56,87,99,55,72,38,51,63,42,71,56,95,91,41,77,73,44,71,49,58,91,58,30,31,46,60,34,36,37,35,37,36,62,83,92,43,75,32,37,37,41,36,39,30,27,40,73,86,66,50,78,48,75,49,36,32,40,47,56,99,89,40,75,43,84,47,54,74,66,59,49,50,54,53,51,52,52,52,51,52,53,58,63,59,73,75,112

Nearest PDB structures (foldseek):
  4qtq-assembly1_A  TM=4.632E-01  e=1.055E-01  Xanthomonas citri pv. citri str. 306
  5k93-assembly2_B  TM=6.036E-01  e=2.335E+00  Escherichia coli
  1qpx-assembly1_A  TM=6.457E-01  e=3.634E+00  Escherichia coli
  3dpa-assembly1_A  TM=6.104E-01  e=5.656E+00  Escherichia coli

pLDDT: mean 91.82, std 8.2, range [49.75, 98.38]

Sequence (95 aa):
MPINIYVPKLERHASSIVHNGVPVWTADEGERCISAASYLKGEEPYLMHISKNNASNEKSMQFYARDAGKWTDIDHREFNMRQDALIKTIAGAIK

Radius of gyration: 14.2 Å; Cα contacts (8 Å, |Δi|>4): 158; chains: 1; bounding box: 34×27×44 Å